Protein AF-A0A7C4WCA8-F1 (afdb_monomer_lite)

Secondary structure (DSSP, 8-state):
-EEEEEEEEE--S-TT-GGGSEEEEEEEETTEEEEEEEEE--S----SS--HHHHHHHHHHHHHHHHHHHTT--S-SEEEEEEE--S-S-HHHHHHHHHHHHHHHHT--GGGEEEEEE-TTGGGGSHHHHHHHHHHHHHTTS---EEE-HHHHHHHHHHHHHHHHHHHHHTTTT-

pLDDT: mean 85.65, std 12.07, range [41.0, 96.75]

Foldseek 3Di:
DEKEKEKEWDDDDDPQALLQIKIWIWIDDPPDTDIAIEHADDDDPVDDPDHNLLRNLLSLLLVVLCVCVVVPVDPHQAYEYEYAQSDDDDPVLSQLLSLQLNCVSNVHDSVRYGYDHDHLVRLVVDPVSNVSNVRRVVSSVDDHRDHDYSVSSSVSSVSSVVSSVVVVVVVVVVD

Structure (mmCIF, N/CA/C/O backbone):
data_AF-A0A7C4WCA8-F1
#
_entry.id   AF-A0A7C4WCA8-F1
#
loop_
_atom_site.group_PDB
_atom_site.id
_atom_site.type_symbol
_atom_site.label_atom_id
_atom_site.label_alt_id
_atom_site.label_comp_id
_atom_site.label_asym_id
_atom_site.label_entity_id
_atom_site.label_seq_id
_atom_site.pdbx_PDB_ins_code
_atom_site.Cartn_x
_atom_site.Cartn_y
_atom_site.Cartn_z
_atom_site.occupancy
_atom_site.B_iso_or_equiv
_atom_site.auth_seq_id
_atom_site.auth_comp_id
_atom_site.auth_asym_id
_atom_site.auth_atom_id
_atom_site.pdbx_PDB_model_num
ATOM 1 N N . MET A 1 1 ? -13.167 10.350 8.526 1.00 91.00 1 MET A N 1
ATOM 2 C CA . MET A 1 1 ? -12.690 9.126 9.204 1.00 91.00 1 MET A CA 1
ATOM 3 C C . MET A 1 1 ? -11.193 8.949 8.988 1.00 91.00 1 MET A C 1
ATOM 5 O O . MET A 1 1 ? -10.740 9.107 7.854 1.00 91.00 1 MET A O 1
ATOM 9 N N . GLU A 1 2 ? -10.441 8.639 10.048 1.00 93.88 2 GLU A N 1
ATOM 10 C CA . GLU A 1 2 ? -9.042 8.205 9.928 1.00 93.88 2 GLU A CA 1
ATOM 11 C C . GLU A 1 2 ? -8.992 6.692 9.678 1.00 93.88 2 GLU A C 1
ATOM 13 O O . GLU A 1 2 ? -9.696 5.928 10.334 1.00 93.88 2 GLU A O 1
ATOM 18 N N . VAL A 1 3 ? -8.180 6.274 8.708 1.00 95.50 3 VAL A N 1
ATOM 19 C CA . VAL A 1 3 ? -7.934 4.868 8.380 1.00 95.50 3 VAL A CA 1
ATOM 20 C C . VAL A 1 3 ? -6.441 4.603 8.480 1.00 95.50 3 VAL A C 1
ATOM 22 O O . VAL A 1 3 ? -5.635 5.341 7.910 1.00 95.50 3 VAL A O 1
ATOM 25 N N . ILE A 1 4 ? -6.079 3.528 9.169 1.00 95.62 4 ILE A N 1
ATOM 26 C CA . ILE A 1 4 ? -4.713 3.023 9.246 1.00 9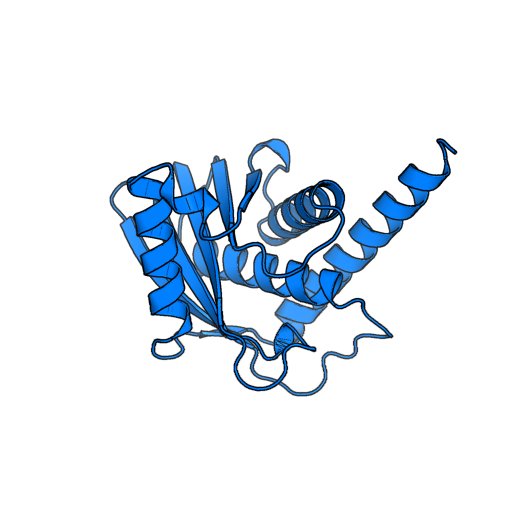5.62 4 ILE A CA 1
ATOM 27 C C . ILE A 1 4 ? -4.632 1.765 8.387 1.00 95.62 4 ILE A C 1
ATOM 29 O O . ILE A 1 4 ? -5.404 0.826 8.573 1.00 95.62 4 ILE A O 1
ATOM 33 N N . VAL A 1 5 ? -3.688 1.743 7.449 1.00 96.31 5 VAL A N 1
ATOM 34 C CA . VAL A 1 5 ? -3.392 0.575 6.619 1.00 96.31 5 VAL A CA 1
ATOM 35 C C . VAL A 1 5 ? -1.934 0.193 6.822 1.00 96.31 5 VAL A C 1
ATOM 37 O O . VAL A 1 5 ? -1.027 0.970 6.520 1.00 96.31 5 VAL A O 1
ATOM 40 N N . THR A 1 6 ? -1.711 -1.025 7.297 1.00 95.75 6 THR A N 1
ATOM 41 C CA . THR A 1 6 ? -0.380 -1.606 7.466 1.00 95.75 6 THR A CA 1
ATOM 42 C C . THR A 1 6 ? -0.157 -2.672 6.406 1.00 95.75 6 THR A C 1
ATOM 44 O O . THR A 1 6 ? -0.968 -3.583 6.266 1.00 95.75 6 THR A O 1
ATOM 47 N N . ILE A 1 7 ? 0.938 -2.576 5.653 1.00 95.25 7 ILE A N 1
ATOM 48 C CA . ILE A 1 7 ? 1.260 -3.491 4.555 1.00 95.25 7 ILE A CA 1
ATOM 49 C C . ILE A 1 7 ? 2.597 -4.178 4.821 1.00 95.25 7 ILE A C 1
ATOM 51 O O . ILE A 1 7 ? 3.620 -3.535 5.079 1.00 95.25 7 ILE A O 1
ATOM 55 N N . ASP A 1 8 ? 2.592 -5.499 4.689 1.00 93.31 8 ASP A N 1
ATOM 56 C CA . ASP A 1 8 ? 3.776 -6.348 4.712 1.00 93.31 8 ASP A CA 1
ATOM 57 C C . ASP A 1 8 ? 3.773 -7.272 3.492 1.00 93.31 8 ASP A C 1
ATOM 59 O O . ASP A 1 8 ? 2.714 -7.635 2.976 1.00 93.31 8 ASP A O 1
ATOM 63 N N . SER A 1 9 ? 4.952 -7.656 3.007 1.00 91.19 9 SER A N 1
ATOM 64 C CA . SER A 1 9 ? 5.054 -8.522 1.834 1.00 91.19 9 SER A CA 1
ATOM 65 C C . SER A 1 9 ? 5.723 -9.858 2.148 1.00 91.19 9 SER A C 1
ATOM 67 O O . SER A 1 9 ? 6.680 -9.969 2.920 1.00 91.19 9 SER A O 1
ATOM 69 N N . ARG A 1 10 ? 5.209 -10.916 1.519 1.00 89.06 10 ARG A N 1
ATOM 70 C CA . ARG A 1 10 ? 5.821 -12.240 1.466 1.00 89.06 10 ARG A CA 1
ATOM 71 C C . ARG A 1 10 ? 6.339 -12.491 0.057 1.00 89.06 10 ARG A C 1
ATOM 73 O O . ARG A 1 10 ? 5.585 -12.567 -0.911 1.00 89.06 10 ARG A O 1
ATOM 80 N N . LYS A 1 11 ? 7.647 -12.707 -0.033 1.00 87.31 11 LYS A N 1
ATOM 81 C CA . LYS A 1 11 ? 8.357 -13.053 -1.268 1.00 87.31 11 LYS A CA 1
ATOM 82 C C . LYS A 1 11 ? 8.218 -14.567 -1.473 1.00 87.31 11 LYS A C 1
ATOM 84 O O . LYS A 1 11 ? 8.708 -15.335 -0.650 1.00 87.31 11 LYS A O 1
ATOM 89 N N . THR A 1 12 ? 7.487 -14.999 -2.500 1.00 68.88 12 THR A N 1
ATOM 90 C CA . THR A 1 12 ? 7.085 -16.410 -2.678 1.00 68.88 12 THR A CA 1
ATOM 91 C C . THR A 1 12 ? 8.144 -17.255 -3.395 1.00 68.88 12 THR A C 1
ATOM 93 O O . THR A 1 12 ? 8.451 -18.345 -2.921 1.00 68.88 12 THR A O 1
ATOM 96 N N . LYS A 1 13 ? 8.709 -16.774 -4.517 1.00 59.50 13 LYS A N 1
ATOM 97 C CA . LYS A 1 13 ? 9.676 -17.535 -5.347 1.00 59.50 13 LYS A CA 1
ATOM 98 C C . LYS A 1 13 ? 10.806 -16.704 -5.975 1.00 59.50 13 LYS A C 1
ATOM 100 O O . LYS A 1 13 ? 11.917 -17.203 -6.108 1.00 59.50 13 LYS A O 1
ATOM 105 N N . SER A 1 14 ? 10.567 -15.435 -6.315 1.00 58.81 14 SER A N 1
ATOM 106 C CA . SER A 1 14 ? 11.582 -14.518 -6.852 1.00 58.81 14 SER A CA 1
ATOM 107 C C . SER A 1 14 ? 11.607 -13.229 -6.038 1.00 58.81 14 SER A C 1
ATOM 109 O O . SER A 1 14 ? 10.635 -12.475 -6.002 1.00 58.81 14 SER A O 1
ATOM 111 N N . GLN A 1 15 ? 12.742 -12.922 -5.407 1.00 66.00 15 GLN A N 1
ATOM 112 C CA . GLN A 1 15 ? 12.934 -11.610 -4.776 1.00 66.00 15 GLN A CA 1
ATOM 113 C C . GLN A 1 15 ? 12.991 -10.468 -5.807 1.00 66.00 15 GLN A C 1
ATOM 115 O O . GLN A 1 15 ? 13.003 -9.304 -5.423 1.00 66.00 15 GLN A O 1
ATOM 120 N N . ARG A 1 16 ? 13.061 -10.774 -7.110 1.00 75.31 16 ARG A N 1
ATOM 121 C CA . ARG A 1 16 ? 13.389 -9.792 -8.151 1.00 75.31 16 ARG A CA 1
ATOM 122 C C . ARG A 1 16 ? 12.174 -9.070 -8.731 1.00 75.31 16 ARG A C 1
ATOM 124 O O . ARG A 1 16 ? 12.354 -8.035 -9.367 1.00 75.31 16 ARG A O 1
ATOM 131 N N . ASN A 1 17 ? 10.962 -9.586 -8.533 1.00 87.19 17 ASN A N 1
ATOM 132 C CA . ASN A 1 17 ? 9.760 -9.021 -9.140 1.00 87.19 17 ASN A CA 1
ATOM 133 C C . ASN A 1 17 ? 8.630 -8.849 -8.107 1.00 87.19 17 ASN A C 1
ATOM 135 O O . ASN A 1 17 ? 7.971 -9.826 -7.763 1.00 87.19 17 ASN A O 1
ATOM 139 N N . PRO A 1 18 ? 8.388 -7.617 -7.623 1.00 89.81 18 PRO A N 1
ATOM 140 C CA . PRO A 1 18 ? 7.334 -7.318 -6.654 1.00 89.81 18 PRO A CA 1
ATOM 141 C C . PRO A 1 18 ? 5.921 -7.718 -7.098 1.00 89.81 18 PRO A C 1
ATOM 143 O O . PRO A 1 18 ? 5.077 -7.987 -6.257 1.00 89.81 18 PRO A O 1
ATOM 146 N N . PHE A 1 19 ? 5.666 -7.838 -8.404 1.00 89.31 19 PHE A N 1
ATOM 147 C CA . PHE A 1 19 ? 4.392 -8.355 -8.913 1.00 89.31 19 PHE A CA 1
ATOM 148 C C . PHE A 1 19 ? 4.135 -9.827 -8.550 1.00 89.31 19 PHE A C 1
ATOM 150 O O . PHE A 1 19 ? 2.984 -10.240 -8.498 1.00 89.31 19 PHE A O 1
ATOM 157 N N . ASP A 1 20 ? 5.177 -10.602 -8.236 1.00 86.69 20 ASP A N 1
ATOM 158 C CA . ASP A 1 20 ? 5.049 -12.013 -7.841 1.00 86.69 20 ASP A CA 1
ATOM 159 C C . ASP A 1 20 ? 4.923 -12.186 -6.314 1.00 86.69 20 ASP A C 1
ATOM 161 O O . ASP A 1 20 ? 4.894 -13.309 -5.795 1.00 86.69 20 ASP A O 1
ATOM 165 N N . TRP A 1 21 ? 4.927 -11.083 -5.559 1.00 90.31 21 TRP A N 1
ATOM 166 C CA . TRP A 1 21 ? 4.841 -11.114 -4.103 1.00 90.31 21 TRP A CA 1
ATOM 167 C C . TRP A 1 21 ? 3.388 -11.181 -3.641 1.00 90.31 21 TRP A C 1
ATOM 169 O O . TRP A 1 21 ? 2.459 -10.745 -4.319 1.00 90.31 21 TRP A O 1
ATOM 179 N N . THR A 1 22 ? 3.204 -11.713 -2.440 1.00 91.94 22 THR A N 1
ATOM 180 C CA . THR A 1 22 ? 1.929 -11.662 -1.729 1.00 91.94 22 THR A CA 1
ATOM 181 C C . THR A 1 22 ? 1.975 -10.508 -0.740 1.00 91.94 22 THR A C 1
ATOM 183 O O . THR A 1 22 ? 2.913 -10.420 0.051 1.00 91.94 22 THR A O 1
ATOM 186 N N . TYR A 1 23 ? 0.972 -9.639 -0.763 1.00 94.00 23 TYR A N 1
ATOM 187 C CA . TYR A 1 23 ? 0.880 -8.481 0.119 1.00 94.00 23 TYR A CA 1
ATOM 188 C C . TYR A 1 23 ? -0.191 -8.735 1.170 1.00 94.00 23 TYR A C 1
ATOM 190 O O . TYR A 1 23 ? -1.369 -8.869 0.851 1.00 94.00 23 TYR A O 1
ATOM 198 N N . GLY A 1 24 ? 0.224 -8.833 2.426 1.00 95.81 24 GLY A N 1
ATOM 199 C CA . GLY A 1 24 ? -0.689 -8.845 3.555 1.00 95.81 24 GLY A CA 1
ATOM 200 C C . GLY A 1 24 ? -0.984 -7.420 3.986 1.00 95.81 24 GLY A C 1
ATOM 201 O O . GLY A 1 24 ? -0.073 -6.600 4.108 1.00 95.81 24 GLY A O 1
ATOM 202 N N . VAL A 1 25 ? -2.258 -7.130 4.198 1.00 96.56 25 VAL A N 1
ATOM 203 C CA . VAL A 1 25 ? -2.760 -5.813 4.560 1.00 96.56 25 VAL A CA 1
ATOM 204 C C . VAL A 1 25 ? -3.57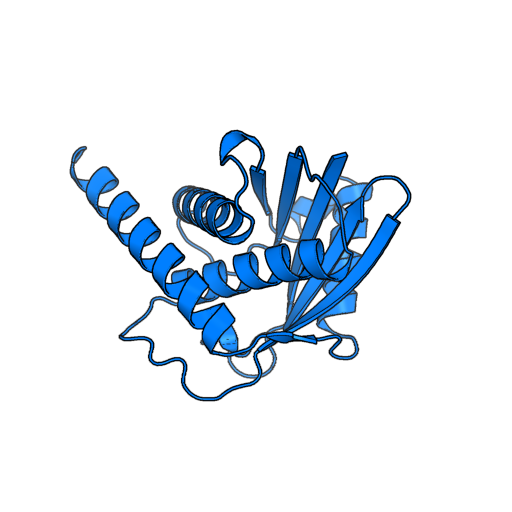6 -5.952 5.835 1.00 96.56 25 VAL A C 1
ATOM 206 O O . VAL A 1 25 ? -4.530 -6.720 5.868 1.00 96.56 25 VAL A O 1
ATOM 209 N N . ALA A 1 26 ? -3.208 -5.218 6.876 1.00 96.31 26 ALA A N 1
ATOM 210 C CA . ALA A 1 26 ? -4.040 -5.026 8.054 1.00 96.31 26 ALA A CA 1
ATOM 211 C C . ALA A 1 26 ? -4.660 -3.630 7.993 1.00 96.31 26 ALA A C 1
ATOM 213 O O . ALA A 1 26 ? -3.981 -2.661 7.642 1.00 96.31 26 ALA A O 1
ATOM 214 N N . VAL A 1 27 ? -5.947 -3.535 8.301 1.00 96.19 27 VAL A N 1
ATOM 215 C CA . VAL A 1 27 ? -6.699 -2.283 8.286 1.00 96.19 27 VAL A CA 1
ATOM 216 C C . VAL A 1 27 ? -7.319 -2.060 9.652 1.00 96.19 27 VAL A C 1
ATOM 218 O O . VAL A 1 27 ? -7.970 -2.952 10.190 1.00 96.19 27 VAL A O 1
ATOM 221 N N . LYS A 1 28 ? -7.157 -0.847 10.176 1.00 95.44 28 LYS A N 1
ATOM 222 C CA . LYS A 1 28 ? -7.848 -0.362 11.369 1.00 95.44 28 LYS A CA 1
ATOM 223 C C . LYS A 1 28 ? -8.572 0.940 11.040 1.00 95.44 28 LYS A C 1
ATOM 225 O O . LYS A 1 28 ? -7.952 1.886 10.549 1.00 95.44 28 LYS A O 1
ATOM 230 N N . ALA A 1 29 ? -9.880 0.985 11.272 1.00 93.69 29 ALA A N 1
ATOM 231 C CA . ALA A 1 29 ? -10.713 2.160 11.026 1.00 93.69 29 ALA A CA 1
ATOM 232 C C . ALA A 1 29 ? -11.887 2.194 12.015 1.00 93.69 29 ALA A C 1
ATOM 234 O O . ALA A 1 29 ? -12.802 1.383 11.901 1.00 93.69 29 ALA A O 1
ATOM 235 N N . ASN A 1 30 ? -11.892 3.147 12.953 1.00 87.25 30 ASN A N 1
ATOM 236 C CA . ASN A 1 30 ? -12.845 3.169 14.074 1.00 87.25 30 ASN A CA 1
ATOM 237 C C . ASN A 1 30 ? -12.885 1.791 14.781 1.00 87.25 30 ASN A C 1
ATOM 239 O O . ASN A 1 30 ? -11.835 1.308 15.196 1.00 87.25 30 ASN A O 1
ATOM 243 N N . ASP A 1 31 ? -14.057 1.152 14.848 1.00 86.44 31 ASP A N 1
ATOM 244 C CA . ASP A 1 31 ? -14.271 -0.176 15.446 1.00 86.44 31 ASP A CA 1
ATOM 245 C C . ASP A 1 31 ? -13.993 -1.345 14.478 1.00 86.44 31 ASP A C 1
ATOM 247 O O . ASP A 1 31 ? -14.182 -2.509 14.829 1.00 86.44 31 ASP A O 1
ATOM 251 N N . LEU A 1 32 ? -13.567 -1.060 13.241 1.00 91.50 32 LEU A N 1
ATOM 252 C CA . LEU A 1 32 ? -13.235 -2.074 12.244 1.00 91.50 32 LEU A CA 1
ATOM 253 C C . LEU A 1 32 ? -11.755 -2.444 12.307 1.00 91.50 32 LEU A C 1
ATOM 255 O O . LEU A 1 32 ? -10.875 -1.586 12.194 1.00 91.50 32 LEU A O 1
ATOM 259 N N . GLU A 1 33 ? -11.495 -3.747 12.358 1.00 94.25 33 GLU A N 1
ATOM 260 C CA . GLU A 1 33 ? -10.157 -4.317 12.356 1.00 94.25 33 GLU A CA 1
ATOM 261 C C . GLU A 1 33 ? -10.082 -5.545 11.438 1.00 94.25 33 GLU A C 1
ATOM 263 O O . GLU A 1 33 ? -10.396 -6.655 11.851 1.00 94.25 33 GLU A O 1
ATOM 268 N N . GLU A 1 34 ? -9.560 -5.385 10.221 1.00 94.88 34 GLU A N 1
ATOM 269 C CA . GLU A 1 34 ? -9.611 -6.415 9.168 1.00 94.88 34 GLU A CA 1
ATOM 270 C C . GLU A 1 34 ? -8.237 -6.797 8.603 1.00 94.88 34 GLU A C 1
ATOM 272 O O . GLU A 1 34 ? -7.292 -6.006 8.610 1.00 94.88 34 GLU A O 1
ATOM 277 N N . GLU A 1 35 ? -8.134 -8.024 8.086 1.00 95.12 35 GLU A N 1
ATOM 278 C CA . GLU A 1 35 ? -6.936 -8.565 7.434 1.00 95.12 35 GLU A CA 1
ATOM 279 C C . GLU A 1 35 ? -7.262 -9.003 5.999 1.00 95.12 35 GLU A C 1
ATOM 281 O O . GLU A 1 35 ? -8.194 -9.766 5.757 1.00 95.12 35 GLU A O 1
ATOM 286 N N . LEU A 1 36 ? -6.467 -8.551 5.030 1.00 94.44 36 LEU A N 1
ATOM 287 C CA . LEU A 1 36 ? -6.635 -8.863 3.614 1.00 94.44 36 LEU A CA 1
ATOM 288 C C . LEU A 1 36 ? -5.325 -9.375 3.020 1.00 94.44 36 LEU A C 1
ATOM 290 O O . LEU A 1 36 ? -4.238 -8.892 3.335 1.00 94.44 36 LEU A O 1
ATOM 294 N N . THR A 1 37 ? -5.437 -10.310 2.084 1.00 94.12 37 THR A N 1
ATOM 295 C CA . THR A 1 37 ? -4.300 -10.811 1.306 1.00 94.12 37 THR A CA 1
ATOM 296 C C . THR A 1 37 ? -4.486 -10.435 -0.156 1.00 94.12 37 THR A C 1
ATOM 298 O O . THR A 1 37 ? -5.392 -10.933 -0.827 1.00 94.12 37 THR A O 1
ATOM 301 N N . VAL A 1 38 ? -3.614 -9.561 -0.649 1.00 91.81 38 VAL A N 1
ATOM 302 C CA . VAL A 1 38 ? -3.619 -9.042 -2.015 1.00 91.81 38 VAL A CA 1
ATOM 303 C C . VAL A 1 38 ? -2.504 -9.706 -2.819 1.00 91.81 38 VAL A C 1
ATOM 305 O O . VAL A 1 38 ? -1.321 -9.616 -2.484 1.00 91.81 38 VAL A O 1
ATOM 308 N N . CYS A 1 39 ? -2.892 -10.364 -3.904 1.00 89.75 39 CYS A N 1
ATOM 309 C CA . CYS A 1 39 ? -1.990 -10.943 -4.891 1.00 89.75 39 CYS A CA 1
ATOM 310 C C . CYS A 1 39 ? -2.233 -10.314 -6.262 1.00 89.75 39 CYS A C 1
ATOM 312 O O . CYS A 1 39 ? -3.258 -9.683 -6.509 1.00 89.75 39 CYS A O 1
ATOM 314 N N . PHE A 1 40 ? -1.312 -10.542 -7.188 1.00 86.88 40 PHE A N 1
ATOM 315 C CA . PHE A 1 40 ? -1.506 -10.222 -8.593 1.00 86.88 40 PHE A CA 1
ATOM 316 C C . PHE A 1 40 ? -1.653 -11.517 -9.399 1.00 86.88 40 PHE A C 1
ATOM 318 O O . PHE A 1 40 ? -0.828 -12.422 -9.279 1.00 86.88 40 PHE A O 1
ATOM 325 N N . SER A 1 41 ? -2.734 -11.638 -10.176 1.00 66.94 41 SER A N 1
ATOM 326 C CA . SER A 1 41 ? -2.942 -12.767 -11.089 1.00 66.94 41 SER A CA 1
ATOM 327 C C . SER A 1 41 ? -2.595 -12.320 -12.501 1.00 66.94 41 SER A C 1
ATOM 329 O O . SER A 1 41 ? -3.427 -11.710 -13.171 1.00 66.94 41 SER A O 1
ATOM 331 N N . GLY A 1 42 ? -1.396 -12.618 -12.991 1.00 62.22 42 GLY A N 1
ATOM 332 C CA . GLY A 1 42 ? -1.178 -12.470 -14.426 1.00 62.22 42 GLY A CA 1
ATOM 333 C C . GLY A 1 42 ? 0.261 -12.357 -14.871 1.00 62.22 42 GLY A C 1
ATOM 334 O O . GLY A 1 42 ? 1.087 -11.681 -14.268 1.00 62.22 42 GLY A O 1
ATOM 335 N N . HIS A 1 43 ? 0.527 -13.039 -15.977 1.00 59.84 43 HIS A N 1
ATOM 336 C CA . HIS A 1 43 ? 1.745 -12.916 -16.754 1.00 59.84 43 HIS A CA 1
ATOM 337 C C . HIS A 1 43 ? 1.622 -11.686 -17.660 1.00 59.84 43 HIS A C 1
ATOM 339 O O . HIS A 1 43 ? 0.587 -11.477 -18.281 1.00 59.84 43 HIS A O 1
ATOM 345 N N . GLN A 1 44 ? 2.704 -10.908 -17.723 1.00 62.00 44 GLN A N 1
ATOM 346 C CA . GLN A 1 44 ? 2.913 -9.771 -18.625 1.00 62.00 44 GLN A CA 1
ATOM 347 C C . GLN A 1 44 ? 2.000 -8.557 -18.404 1.00 62.00 44 GLN A C 1
ATOM 349 O O . GLN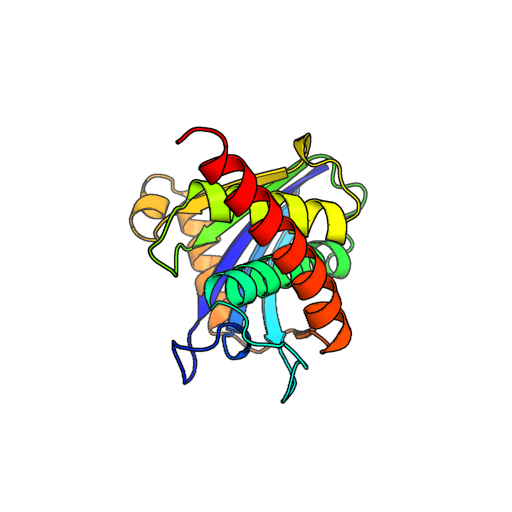 A 1 44 ? 1.142 -8.233 -19.213 1.00 62.00 44 GLN A O 1
ATOM 354 N N . ILE A 1 45 ? 2.314 -7.788 -17.360 1.00 66.94 45 ILE A N 1
ATOM 355 C CA . ILE A 1 45 ? 2.181 -6.327 -17.451 1.00 66.94 45 ILE A CA 1
ATOM 356 C C . ILE A 1 45 ? 3.081 -5.894 -18.614 1.00 66.94 45 ILE A C 1
ATOM 358 O O . ILE A 1 45 ? 4.266 -6.258 -18.611 1.00 66.94 45 ILE A O 1
ATOM 362 N N . GLN A 1 46 ? 2.570 -5.134 -19.589 1.00 58.84 46 GLN A N 1
ATOM 363 C CA . GLN A 1 46 ? 3.361 -4.611 -20.721 1.00 58.84 46 GLN A CA 1
ATOM 364 C C . GLN A 1 46 ? 4.321 -3.491 -20.287 1.00 58.84 46 GLN A C 1
ATOM 366 O O . GLN A 1 46 ? 4.499 -2.465 -20.944 1.00 58.84 46 GLN A O 1
ATOM 371 N N . ALA A 1 47 ? 4.964 -3.656 -19.138 1.00 54.53 47 ALA A N 1
ATOM 372 C CA . ALA A 1 47 ? 5.841 -2.652 -18.605 1.00 54.53 47 ALA A CA 1
ATOM 373 C C . ALA A 1 47 ? 7.187 -2.726 -19.331 1.00 54.53 47 ALA A C 1
ATOM 375 O O . ALA A 1 47 ? 8.015 -3.609 -19.084 1.00 54.53 47 ALA A O 1
ATOM 376 N N . LYS A 1 48 ? 7.430 -1.737 -20.202 1.00 59.38 48 LYS A N 1
ATOM 377 C CA . LYS A 1 48 ? 8.783 -1.305 -20.591 1.00 59.38 48 LYS A CA 1
ATOM 378 C C . LYS A 1 48 ? 9.690 -1.299 -19.351 1.00 59.38 48 LYS A C 1
ATOM 380 O O . LYS A 1 48 ? 9.198 -1.029 -18.257 1.00 59.38 48 LYS A O 1
ATOM 385 N N . LYS A 1 49 ? 10.993 -1.589 -19.525 1.00 69.94 49 LYS A N 1
ATOM 386 C CA . LYS A 1 49 ? 12.046 -1.661 -18.478 1.00 69.94 49 LYS A CA 1
ATOM 387 C C . LYS A 1 49 ? 11.720 -0.823 -17.222 1.00 69.94 49 LYS A C 1
ATOM 389 O O . LYS A 1 49 ? 12.110 0.336 -17.129 1.00 69.94 49 LYS A O 1
ATOM 394 N N . THR A 1 50 ? 11.019 -1.425 -16.262 1.00 80.94 50 THR A N 1
ATOM 395 C CA . THR A 1 50 ? 10.523 -0.762 -15.044 1.00 80.94 50 THR A CA 1
ATOM 396 C C . THR A 1 50 ? 11.384 -1.163 -13.872 1.00 80.94 50 THR A C 1
ATOM 398 O O . THR A 1 50 ? 11.760 -2.334 -13.728 1.00 80.94 50 THR A O 1
ATOM 401 N N . ARG A 1 51 ? 11.700 -0.191 -13.022 1.00 87.25 51 ARG A N 1
ATOM 402 C CA . ARG A 1 51 ? 12.580 -0.412 -11.876 1.00 87.25 51 ARG A CA 1
ATOM 403 C C . ARG A 1 51 ? 11.861 -1.234 -10.816 1.00 87.25 51 ARG A C 1
ATOM 405 O O . ARG A 1 51 ? 10.644 -1.141 -10.665 1.00 87.25 51 ARG A O 1
ATOM 412 N N . ILE A 1 52 ? 12.613 -2.023 -10.052 1.00 88.56 52 ILE A N 1
ATOM 413 C CA . ILE A 1 52 ? 12.042 -2.837 -8.972 1.00 88.56 52 ILE A CA 1
ATOM 414 C C . ILE A 1 52 ? 11.294 -1.968 -7.949 1.00 88.56 52 ILE A C 1
ATOM 416 O O . ILE A 1 52 ? 10.242 -2.363 -7.456 1.00 88.56 52 ILE A O 1
ATOM 420 N N . GLU A 1 53 ? 11.776 -0.752 -7.687 1.00 89.62 53 GLU A N 1
ATOM 421 C CA . GLU A 1 53 ? 11.125 0.208 -6.800 1.00 89.62 53 GLU A CA 1
ATOM 422 C C . GLU A 1 53 ? 9.770 0.671 -7.332 1.00 89.62 53 GLU A C 1
ATOM 424 O O . GLU A 1 53 ? 8.826 0.758 -6.555 1.00 89.62 53 GLU A O 1
ATOM 429 N N . GLU A 1 54 ? 9.656 0.937 -8.636 1.00 91.50 54 GLU A N 1
ATOM 430 C CA . GLU A 1 54 ? 8.392 1.353 -9.255 1.00 91.50 54 GLU A CA 1
ATOM 431 C C . GLU A 1 54 ? 7.361 0.228 -9.150 1.00 91.50 54 GLU A C 1
ATOM 433 O O . GLU A 1 54 ? 6.231 0.460 -8.724 1.00 91.50 54 GLU A O 1
ATOM 438 N N . LYS A 1 55 ? 7.769 -1.013 -9.438 1.00 91.19 55 LYS A N 1
ATOM 439 C CA . LYS A 1 55 ? 6.909 -2.196 -9.288 1.00 91.19 55 LYS A CA 1
ATOM 440 C C . LYS A 1 55 ? 6.441 -2.378 -7.845 1.00 91.19 55 LYS A C 1
ATOM 442 O O . LYS A 1 55 ? 5.266 -2.632 -7.598 1.00 91.19 55 LYS A O 1
ATOM 447 N N . TRP A 1 56 ? 7.354 -2.215 -6.889 1.00 92.06 56 TRP A N 1
ATOM 448 C CA . TRP A 1 56 ? 7.046 -2.334 -5.466 1.00 92.06 56 TRP A CA 1
ATOM 449 C C . TRP A 1 56 ? 6.060 -1.258 -5.005 1.00 92.06 56 TRP A C 1
ATOM 451 O O . TRP A 1 56 ? 5.038 -1.596 -4.419 1.00 92.06 56 TRP A O 1
ATOM 461 N N . ILE A 1 57 ? 6.309 0.016 -5.328 1.00 94.44 57 ILE A N 1
ATOM 462 C CA . ILE A 1 57 ? 5.406 1.127 -4.984 1.00 94.44 57 ILE A CA 1
ATOM 463 C C . ILE A 1 57 ? 4.036 0.943 -5.638 1.00 94.44 57 ILE A C 1
ATOM 465 O O . ILE A 1 57 ? 3.020 1.186 -4.994 1.00 94.44 57 ILE A O 1
ATOM 469 N N . THR A 1 58 ? 4.004 0.471 -6.884 1.00 94.75 58 THR A N 1
ATOM 470 C CA . THR A 1 58 ? 2.756 0.184 -7.601 1.00 94.75 58 THR A CA 1
ATOM 471 C C . THR A 1 58 ? 1.909 -0.816 -6.832 1.00 94.75 58 THR A C 1
ATOM 473 O O . THR A 1 58 ? 0.751 -0.538 -6.534 1.00 94.75 58 THR A O 1
ATOM 476 N N . MET A 1 59 ? 2.490 -1.950 -6.439 1.00 94.38 59 MET A N 1
ATOM 477 C CA . MET A 1 59 ? 1.756 -2.966 -5.687 1.00 94.38 59 MET A CA 1
ATOM 478 C C . MET A 1 59 ? 1.311 -2.484 -4.307 1.00 94.38 59 MET A C 1
ATOM 480 O O . MET A 1 59 ? 0.209 -2.816 -3.884 1.00 94.38 59 MET A O 1
ATOM 484 N N . LEU A 1 60 ? 2.115 -1.667 -3.620 1.00 95.62 60 LEU A N 1
ATOM 485 C CA . LEU A 1 60 ? 1.712 -1.053 -2.352 1.00 95.62 60 LEU A CA 1
ATOM 486 C C . LEU A 1 60 ? 0.509 -0.121 -2.527 1.00 95.62 60 LEU A C 1
ATOM 488 O O . LEU A 1 60 ? -0.436 -0.183 -1.741 1.00 95.62 60 LEU A O 1
ATOM 492 N N . ALA A 1 61 ? 0.527 0.720 -3.563 1.00 96.69 61 ALA A N 1
ATOM 493 C CA . ALA A 1 61 ? -0.565 1.640 -3.845 1.00 96.69 61 ALA A CA 1
ATOM 494 C C . ALA A 1 61 ? -1.849 0.900 -4.245 1.00 96.69 61 ALA A C 1
ATOM 496 O O . ALA A 1 61 ? -2.927 1.235 -3.754 1.00 96.69 61 ALA A O 1
ATOM 497 N N . VAL A 1 62 ? -1.728 -0.149 -5.065 1.00 95.75 62 VAL A N 1
ATOM 498 C CA . VAL A 1 62 ? -2.841 -1.041 -5.414 1.00 95.75 62 VAL A CA 1
ATOM 499 C C . VAL A 1 62 ? -3.397 -1.724 -4.164 1.00 95.75 62 VAL A C 1
ATOM 501 O O . VAL A 1 62 ? -4.604 -1.678 -3.948 1.00 95.75 62 VAL A O 1
ATOM 504 N N . ALA A 1 63 ? -2.545 -2.306 -3.314 1.00 95.38 63 ALA A N 1
ATOM 505 C CA . ALA A 1 63 ? -2.969 -2.997 -2.097 1.00 95.38 63 ALA A CA 1
ATOM 506 C C . ALA A 1 63 ? -3.704 -2.060 -1.125 1.00 95.38 63 ALA A C 1
ATOM 508 O O . ALA A 1 63 ? -4.787 -2.404 -0.649 1.00 95.38 63 ALA A O 1
ATOM 509 N N . ALA A 1 64 ? -3.175 -0.853 -0.895 1.00 95.38 64 ALA A N 1
ATOM 510 C CA . ALA A 1 64 ? -3.837 0.164 -0.080 1.00 95.38 64 ALA A CA 1
ATOM 511 C C . ALA A 1 64 ? -5.198 0.567 -0.667 1.00 95.38 64 ALA A C 1
ATOM 513 O O . ALA A 1 64 ? -6.207 0.587 0.040 1.00 95.38 64 ALA A O 1
ATOM 514 N N . ALA A 1 65 ? -5.249 0.850 -1.972 1.00 94.06 65 ALA A N 1
ATOM 515 C CA . ALA A 1 65 ? -6.480 1.278 -2.622 1.00 94.06 65 ALA A CA 1
ATOM 516 C C . ALA A 1 65 ? -7.553 0.181 -2.633 1.00 94.06 65 ALA A C 1
ATOM 518 O O . ALA A 1 65 ? -8.731 0.459 -2.401 1.00 94.06 65 ALA A O 1
ATOM 519 N N . ARG A 1 66 ? -7.149 -1.072 -2.866 1.00 92.94 66 ARG A N 1
ATOM 520 C CA . ARG A 1 66 ? -8.018 -2.250 -2.769 1.00 92.94 66 ARG A CA 1
ATOM 521 C C . ARG A 1 66 ? -8.604 -2.387 -1.378 1.00 92.94 66 ARG A C 1
ATOM 523 O O . ARG A 1 66 ? -9.816 -2.536 -1.276 1.00 92.94 66 ARG A O 1
ATOM 530 N N . ALA A 1 67 ? -7.775 -2.296 -0.341 1.00 93.06 67 ALA A N 1
ATOM 531 C CA . ALA A 1 67 ? -8.220 -2.427 1.039 1.00 93.06 67 ALA A CA 1
ATOM 532 C C . ALA A 1 67 ? -9.302 -1.395 1.388 1.00 93.06 67 ALA A C 1
ATOM 534 O O . ALA A 1 67 ? -10.373 -1.761 1.866 1.00 93.06 67 ALA A O 1
ATOM 535 N N . VAL A 1 68 ? -9.071 -0.125 1.041 1.00 92.56 68 VAL A N 1
ATOM 536 C CA . VAL A 1 68 ? -10.042 0.957 1.265 1.00 92.56 68 VAL A CA 1
ATOM 537 C C . VAL A 1 68 ? -11.361 0.702 0.526 1.00 92.56 68 VAL A C 1
ATOM 539 O O . VAL A 1 68 ? -12.433 0.811 1.119 1.00 92.56 68 VAL A O 1
ATOM 542 N N . ARG A 1 69 ? -11.302 0.325 -0.759 1.00 91.25 69 ARG A N 1
ATOM 543 C CA . ARG A 1 69 ? -12.504 0.099 -1.581 1.00 91.25 69 ARG A CA 1
ATOM 544 C C . ARG A 1 69 ? -13.285 -1.148 -1.168 1.00 91.25 69 ARG A C 1
ATOM 546 O O . ARG A 1 69 ? -14.510 -1.103 -1.123 1.00 91.25 69 ARG A O 1
ATOM 553 N N . GLN A 1 70 ? -12.603 -2.261 -0.895 1.00 89.50 70 GLN A N 1
ATOM 554 C CA . GLN A 1 70 ? -13.247 -3.539 -0.573 1.00 89.50 70 GLN A CA 1
ATOM 555 C C . GLN A 1 70 ? -13.963 -3.501 0.768 1.00 89.50 70 GLN A C 1
ATOM 557 O O . GLN A 1 70 ? -15.088 -3.981 0.869 1.00 89.50 70 GLN A O 1
ATOM 562 N N . LEU A 1 71 ? -13.343 -2.874 1.765 1.00 90.94 71 LEU A N 1
ATOM 563 C CA . LEU A 1 71 ? -13.948 -2.696 3.080 1.00 90.94 71 LEU A CA 1
ATOM 564 C C . LEU A 1 71 ? -15.013 -1.591 3.092 1.00 90.94 71 LEU A C 1
ATOM 566 O O . LEU A 1 71 ? -15.562 -1.289 4.146 1.00 90.94 71 LEU A O 1
ATOM 570 N N . LYS A 1 72 ? -15.311 -0.982 1.930 1.00 89.69 72 LYS A N 1
ATOM 571 C CA . LYS A 1 72 ? -16.279 0.113 1.766 1.00 89.69 72 LYS A CA 1
ATOM 572 C C . LYS A 1 72 ? -16.077 1.213 2.812 1.00 89.69 72 LYS A C 1
ATOM 574 O O . LYS A 1 72 ? -17.041 1.803 3.299 1.00 89.69 72 LYS A O 1
ATOM 579 N N . LEU A 1 73 ? -14.816 1.486 3.156 1.00 85.06 73 LEU A N 1
ATOM 580 C CA . LEU A 1 73 ? -14.461 2.561 4.073 1.00 85.06 73 LEU A CA 1
ATOM 581 C C . LEU A 1 73 ? -14.883 3.851 3.376 1.00 85.06 73 LEU A C 1
ATOM 583 O O . LEU A 1 73 ? -14.322 4.149 2.328 1.00 85.06 73 LEU A O 1
ATOM 587 N N . GLY A 1 74 ? -15.914 4.528 3.898 1.00 72.19 74 GLY A N 1
ATOM 588 C CA . GLY A 1 74 ? -16.605 5.652 3.249 1.00 72.19 74 GLY A CA 1
ATOM 589 C C . GLY A 1 74 ? -15.711 6.863 2.937 1.00 72.19 74 GLY A C 1
ATOM 590 O O . GLY A 1 74 ? -14.660 6.755 2.316 1.00 72.19 74 GLY A O 1
ATOM 591 N N . HIS A 1 75 ? -16.101 8.072 3.349 1.00 81.56 75 HIS A N 1
ATOM 592 C CA . HIS A 1 75 ? -15.238 9.248 3.166 1.00 81.56 75 HIS A CA 1
ATOM 593 C C . HIS A 1 75 ? -14.028 9.196 4.121 1.00 81.56 75 HIS A C 1
ATOM 595 O O . HIS A 1 75 ? -14.055 9.709 5.248 1.00 81.56 75 HIS A O 1
ATOM 601 N N . VAL A 1 76 ? -12.950 8.550 3.665 1.00 89.56 76 VAL A N 1
ATOM 602 C CA . VAL A 1 76 ? -11.639 8.569 4.323 1.00 89.56 76 VAL A CA 1
ATOM 603 C C . VAL A 1 76 ? -11.125 10.008 4.299 1.00 89.56 76 VAL A C 1
ATOM 605 O O . VAL A 1 76 ? -10.822 10.554 3.244 1.00 89.56 76 VAL A O 1
ATOM 608 N N . SER A 1 77 ? -11.054 10.642 5.469 1.00 90.69 77 SER A N 1
ATOM 609 C CA . SER A 1 77 ? -10.564 12.020 5.611 1.00 90.69 77 SER A CA 1
ATOM 610 C C . SER A 1 77 ? -9.055 12.060 5.826 1.00 90.69 77 SER A C 1
ATOM 612 O O . SER A 1 77 ? -8.405 13.043 5.473 1.00 90.69 77 SER A O 1
ATOM 614 N N . ARG A 1 78 ? -8.504 10.991 6.413 1.00 95.00 78 ARG A N 1
ATOM 615 C CA . ARG A 1 78 ? -7.074 10.817 6.647 1.00 95.00 78 ARG A CA 1
ATOM 616 C C . ARG A 1 78 ? -6.690 9.351 6.498 1.00 95.00 78 ARG A C 1
ATOM 618 O O . ARG A 1 78 ? -7.373 8.484 7.035 1.00 95.00 78 ARG A O 1
ATOM 625 N N . LEU A 1 79 ? -5.604 9.087 5.782 1.00 96.25 79 LEU A N 1
ATOM 626 C CA . LEU A 1 79 ? -5.052 7.754 5.572 1.00 96.25 79 LEU A CA 1
ATOM 627 C C . LEU A 1 79 ? -3.616 7.716 6.098 1.00 96.25 79 LEU A C 1
ATOM 629 O O . LEU A 1 79 ? -2.767 8.468 5.626 1.00 96.25 79 LEU A O 1
ATOM 633 N N . LYS A 1 80 ? -3.346 6.836 7.058 1.00 95.69 80 LYS A N 1
ATOM 634 C CA . LYS A 1 80 ? -1.993 6.537 7.539 1.00 95.69 80 LYS A CA 1
ATOM 635 C C . LYS A 1 80 ? -1.551 5.197 6.965 1.00 95.69 80 LYS A C 1
ATOM 637 O O . LYS A 1 80 ? -2.225 4.187 7.161 1.00 95.69 80 LYS A O 1
ATOM 642 N N . LEU A 1 81 ? -0.436 5.191 6.246 1.00 94.75 81 LEU A N 1
ATOM 643 C CA . LEU A 1 81 ? 0.142 4.004 5.624 1.00 94.75 81 LEU A CA 1
ATOM 644 C C . LEU A 1 81 ? 1.417 3.596 6.355 1.00 94.75 81 LEU A C 1
ATOM 646 O O . LEU A 1 81 ? 2.412 4.312 6.304 1.00 94.75 81 LEU A O 1
ATOM 650 N N . TYR A 1 82 ? 1.428 2.412 6.950 1.00 92.94 82 TYR A N 1
ATOM 651 C CA . TYR A 1 82 ? 2.640 1.809 7.496 1.00 92.94 82 TYR A CA 1
ATOM 652 C C . TYR A 1 82 ? 3.094 0.688 6.572 1.00 92.94 82 TYR A C 1
ATOM 654 O O . TYR A 1 82 ? 2.377 -0.283 6.352 1.00 92.94 82 TYR A O 1
ATOM 662 N N . VAL A 1 83 ? 4.291 0.792 6.002 1.00 90.88 83 VAL A N 1
ATOM 663 C CA . VAL A 1 83 ? 4.789 -0.195 5.037 1.00 90.88 83 VAL A CA 1
ATOM 664 C C . VAL A 1 83 ? 6.104 -0.783 5.514 1.00 90.88 83 VAL A C 1
ATOM 666 O O . VAL A 1 83 ? 7.051 -0.056 5.823 1.00 90.88 83 VAL A O 1
ATOM 669 N N . CYS A 1 84 ? 6.177 -2.114 5.557 1.00 86.19 84 CYS A N 1
ATOM 670 C CA . CYS A 1 84 ? 7.428 -2.803 5.843 1.00 86.19 84 CYS A CA 1
ATOM 671 C C . CYS A 1 84 ? 8.468 -2.468 4.761 1.00 86.19 84 CYS A C 1
ATOM 673 O O . CYS A 1 84 ? 8.243 -2.643 3.561 1.00 86.19 84 CYS A O 1
ATOM 675 N N . LYS A 1 85 ? 9.632 -1.969 5.176 1.00 78.75 85 LYS A N 1
ATOM 676 C CA . LYS A 1 85 ? 10.721 -1.582 4.278 1.00 78.75 85 LYS A CA 1
ATOM 677 C C . LYS A 1 85 ? 11.413 -2.822 3.704 1.00 78.75 85 LYS A C 1
ATOM 679 O O . LYS A 1 85 ? 12.418 -3.285 4.235 1.00 78.75 85 LYS A O 1
ATOM 684 N N . ASP A 1 86 ? 10.903 -3.313 2.578 1.00 71.94 86 ASP A N 1
ATOM 685 C CA . ASP A 1 86 ? 11.427 -4.506 1.897 1.00 71.94 86 ASP A CA 1
ATOM 686 C C . ASP A 1 86 ? 12.574 -4.243 0.910 1.00 71.94 86 ASP A C 1
ATOM 688 O O . ASP A 1 86 ? 13.253 -5.190 0.504 1.00 71.94 86 ASP A O 1
ATOM 692 N N . LEU A 1 87 ? 12.792 -2.980 0.517 1.00 72.94 87 LEU A N 1
ATOM 693 C CA . LEU A 1 87 ? 13.827 -2.564 -0.438 1.00 72.94 87 LEU A CA 1
ATOM 694 C C . LEU A 1 87 ? 14.688 -1.422 0.126 1.00 72.94 87 LEU A C 1
ATOM 696 O O . LEU A 1 87 ? 14.180 -0.338 0.438 1.00 72.94 87 LEU A O 1
ATOM 700 N N . THR A 1 88 ? 16.007 -1.616 0.168 1.00 61.72 88 THR A N 1
ATOM 701 C CA . THR A 1 88 ? 17.003 -0.624 0.607 1.00 61.72 88 THR A CA 1
ATOM 702 C C . THR A 1 88 ? 17.317 0.385 -0.507 1.00 61.72 88 THR A C 1
ATOM 704 O O . THR A 1 88 ? 18.094 0.092 -1.405 1.00 61.72 88 THR A O 1
ATOM 707 N N . CYS A 1 89 ? 16.713 1.578 -0.485 1.00 59.31 89 CYS A N 1
ATOM 708 C CA . CYS A 1 89 ? 17.176 2.741 -1.269 1.00 59.31 89 CYS A CA 1
ATOM 709 C C . CYS A 1 89 ? 16.627 4.048 -0.656 1.00 59.31 89 CYS A C 1
ATOM 711 O O . CYS A 1 89 ? 16.031 3.985 0.420 1.00 59.31 89 CYS A O 1
ATOM 713 N N . ASN A 1 90 ? 16.799 5.197 -1.336 1.00 74.81 90 ASN A N 1
ATOM 714 C CA . ASN A 1 90 ? 16.266 6.512 -0.940 1.00 74.81 90 ASN A CA 1
ATOM 715 C C . ASN A 1 90 ? 14.794 6.426 -0.471 1.00 74.81 90 ASN A C 1
ATOM 717 O O . ASN A 1 90 ? 13.874 6.251 -1.275 1.00 74.81 90 ASN A O 1
ATOM 721 N N . THR A 1 91 ? 14.607 6.519 0.849 1.00 79.56 91 THR A N 1
ATOM 722 C CA . THR A 1 91 ? 13.323 6.341 1.541 1.00 79.56 91 THR A CA 1
ATOM 723 C C . THR A 1 91 ? 12.356 7.484 1.234 1.00 79.56 91 THR A C 1
ATOM 725 O O . THR A 1 91 ? 11.164 7.245 1.067 1.00 79.56 91 THR A O 1
ATOM 728 N N . GLU A 1 92 ? 12.862 8.710 1.112 1.00 85.44 92 GLU A N 1
ATOM 729 C CA . GLU A 1 92 ? 12.049 9.910 0.919 1.00 85.44 92 GLU A CA 1
ATOM 730 C C . GLU A 1 92 ? 11.396 9.929 -0.463 1.00 85.44 92 GLU A C 1
ATOM 732 O O . GLU A 1 92 ? 10.177 10.063 -0.573 1.00 85.44 92 GLU A O 1
ATOM 737 N N . LYS A 1 93 ? 12.173 9.655 -1.519 1.00 87.88 93 LYS A N 1
ATOM 738 C CA . LYS A 1 93 ? 11.636 9.558 -2.883 1.00 87.88 93 LYS A CA 1
ATOM 739 C C . LYS A 1 93 ? 10.555 8.479 -2.994 1.00 87.88 93 LYS A C 1
ATOM 741 O O . LYS A 1 93 ? 9.517 8.698 -3.621 1.00 87.88 93 LYS A O 1
ATOM 746 N N . LYS A 1 94 ? 10.788 7.314 -2.378 1.00 88.25 94 LYS A N 1
ATOM 747 C CA . LYS A 1 94 ? 9.816 6.210 -2.328 1.00 88.25 94 LYS A CA 1
ATOM 748 C C . LYS A 1 94 ? 8.535 6.630 -1.615 1.00 88.25 94 LYS A C 1
ATOM 750 O O . LYS A 1 94 ? 7.457 6.420 -2.160 1.00 88.25 94 LYS A O 1
ATOM 755 N N . ARG A 1 95 ? 8.663 7.249 -0.438 1.00 91.69 95 ARG A N 1
ATOM 756 C CA . ARG A 1 95 ? 7.539 7.749 0.362 1.00 91.69 95 ARG A CA 1
ATOM 757 C C . ARG A 1 95 ? 6.708 8.763 -0.426 1.00 91.69 95 ARG A C 1
ATOM 759 O O . ARG A 1 95 ? 5.505 8.574 -0.553 1.00 91.69 95 ARG A O 1
ATOM 766 N N . ALA A 1 96 ? 7.341 9.775 -1.019 1.00 92.56 96 ALA A N 1
ATOM 767 C CA . ALA A 1 96 ? 6.652 10.798 -1.807 1.00 92.56 96 ALA A CA 1
ATOM 768 C C . ALA A 1 96 ? 5.930 10.207 -3.030 1.00 92.56 96 ALA A C 1
ATOM 770 O O . ALA A 1 96 ? 4.776 10.540 -3.300 1.00 92.56 96 ALA A O 1
ATOM 771 N N . THR A 1 97 ? 6.584 9.282 -3.742 1.00 94.31 97 THR A N 1
ATOM 772 C CA . THR A 1 97 ? 5.981 8.590 -4.894 1.00 94.31 97 THR A CA 1
ATOM 773 C C . THR A 1 97 ? 4.789 7.731 -4.463 1.00 94.31 97 THR A C 1
ATOM 775 O O . THR A 1 97 ? 3.758 7.754 -5.129 1.00 94.31 97 THR A O 1
ATOM 778 N N . LEU A 1 98 ? 4.903 7.007 -3.343 1.00 95.25 98 LEU A N 1
ATOM 779 C CA . LEU A 1 98 ? 3.820 6.193 -2.788 1.00 95.25 98 LEU A CA 1
ATOM 780 C C . LEU A 1 98 ? 2.614 7.051 -2.398 1.00 95.25 98 LEU A C 1
ATOM 782 O O . LEU A 1 98 ? 1.502 6.735 -2.808 1.00 95.25 98 LEU A O 1
ATOM 786 N N . ILE A 1 99 ? 2.834 8.146 -1.664 1.00 95.75 99 ILE A N 1
ATOM 787 C CA . ILE A 1 99 ? 1.770 9.080 -1.268 1.00 95.75 99 ILE A CA 1
ATOM 788 C C . ILE A 1 99 ? 1.036 9.597 -2.506 1.00 95.75 99 ILE A C 1
ATOM 790 O O . ILE A 1 99 ? -0.186 9.499 -2.573 1.00 95.75 99 ILE A O 1
ATOM 794 N N . ALA A 1 100 ? 1.770 10.078 -3.514 1.00 95.50 100 ALA A N 1
ATOM 795 C CA . ALA A 1 100 ? 1.168 10.591 -4.742 1.00 95.50 100 ALA A CA 1
ATOM 796 C C . ALA A 1 100 ? 0.385 9.510 -5.507 1.00 95.50 100 ALA A C 1
ATOM 798 O O . ALA A 1 100 ? -0.714 9.770 -5.991 1.00 95.50 100 ALA A O 1
ATOM 799 N N . ALA A 1 101 ? 0.927 8.291 -5.600 1.00 96.75 101 ALA A N 1
ATOM 800 C CA . ALA A 1 101 ? 0.264 7.185 -6.281 1.00 96.75 101 ALA A CA 1
ATOM 801 C C . ALA A 1 101 ? -1.029 6.763 -5.571 1.00 96.75 101 ALA A C 1
ATOM 803 O O . ALA A 1 101 ? -2.053 6.576 -6.229 1.00 96.75 101 ALA A O 1
ATOM 804 N N . VAL A 1 102 ? -1.016 6.655 -4.239 1.00 96.56 102 VAL A N 1
ATOM 805 C CA . VAL A 1 102 ? -2.212 6.318 -3.452 1.00 96.56 102 VAL A CA 1
ATOM 806 C C . VAL A 1 102 ? -3.244 7.435 -3.538 1.00 96.56 102 VAL A C 1
ATOM 808 O O . VAL A 1 102 ? -4.412 7.150 -3.790 1.00 96.56 102 VAL A O 1
ATOM 811 N N . ALA A 1 103 ? -2.821 8.691 -3.388 1.00 95.69 103 ALA A N 1
ATOM 812 C CA . ALA A 1 103 ? -3.699 9.850 -3.468 1.00 95.69 103 ALA A CA 1
ATOM 813 C C . ALA A 1 103 ? -4.437 9.911 -4.806 1.00 95.69 103 ALA A C 1
ATOM 815 O O . ALA A 1 103 ? -5.658 10.029 -4.839 1.00 95.69 103 ALA A O 1
ATOM 816 N N . GLU A 1 104 ? -3.717 9.741 -5.914 1.00 96.38 104 GLU A N 1
ATOM 817 C CA . GLU A 1 104 ? -4.313 9.748 -7.247 1.00 96.38 104 GLU A CA 1
ATOM 818 C C . GLU A 1 104 ? -5.226 8.532 -7.475 1.00 96.38 104 GLU A C 1
ATOM 820 O O . GLU A 1 104 ? -6.328 8.662 -8.010 1.00 96.38 104 GLU A O 1
ATOM 825 N N . THR A 1 105 ? -4.817 7.355 -6.994 1.00 95.44 105 THR A N 1
ATOM 826 C CA . THR A 1 105 ? -5.600 6.115 -7.121 1.00 95.44 105 THR A CA 1
ATOM 827 C C . THR A 1 105 ? -6.905 6.176 -6.322 1.00 95.44 105 THR A C 1
ATOM 829 O O . THR A 1 105 ? -7.945 5.706 -6.792 1.00 95.44 105 THR A O 1
ATOM 832 N N . LEU A 1 106 ? -6.877 6.761 -5.125 1.00 93.81 106 LEU A N 1
ATOM 833 C CA . LEU A 1 106 ? -8.042 6.926 -4.254 1.00 93.81 106 LEU A CA 1
ATOM 834 C C . LEU A 1 106 ? -8.800 8.239 -4.482 1.00 93.81 106 LEU A C 1
ATOM 836 O O . LEU A 1 106 ? -9.854 8.425 -3.883 1.00 93.81 106 LEU A O 1
ATOM 840 N N . ARG A 1 107 ? -8.307 9.122 -5.363 1.00 94.00 107 ARG A N 1
ATOM 841 C CA . ARG A 1 107 ? -8.838 10.480 -5.582 1.00 94.00 107 ARG A CA 1
ATOM 842 C C . ARG A 1 107 ? -8.933 11.283 -4.277 1.00 94.00 107 ARG A C 1
ATOM 844 O O . ARG A 1 107 ? -9.931 11.944 -4.010 1.00 94.00 107 ARG A O 1
ATOM 851 N N . MET A 1 108 ? -7.884 11.206 -3.466 1.00 93.06 108 MET A N 1
ATOM 852 C CA . MET A 1 108 ? -7.761 11.901 -2.185 1.00 93.06 108 MET A CA 1
ATOM 853 C C . MET A 1 108 ? -6.705 13.014 -2.266 1.00 93.06 108 MET A C 1
ATOM 855 O O . MET A 1 108 ? -5.755 12.894 -3.042 1.00 93.06 108 MET A O 1
ATOM 859 N N . PRO A 1 109 ? -6.809 14.083 -1.455 1.00 93.62 109 PRO A N 1
ATOM 860 C CA . PRO A 1 109 ? -5.745 15.076 -1.337 1.00 93.62 109 PRO A CA 1
ATOM 861 C C . PRO A 1 109 ? -4.446 14.449 -0.820 1.00 93.62 109 PRO A C 1
ATOM 863 O O . PRO A 1 109 ? -4.467 13.645 0.110 1.00 93.62 109 PRO A O 1
ATOM 866 N N . HIS A 1 110 ? -3.298 14.862 -1.368 1.00 91.56 110 HIS A N 1
ATOM 867 C CA . HIS A 1 110 ? -1.986 14.384 -0.905 1.00 91.56 110 HIS A CA 1
ATOM 868 C C . HIS A 1 110 ? -1.765 14.669 0.591 1.00 91.56 110 HIS A C 1
ATOM 870 O O . HIS A 1 110 ? -1.217 13.833 1.299 1.00 91.56 110 HIS A O 1
ATOM 876 N N . SER A 1 111 ? -2.229 15.827 1.077 1.00 93.00 111 SER A N 1
ATOM 877 C CA . SER A 1 111 ? -2.121 16.251 2.481 1.00 93.00 111 SER A CA 1
ATOM 878 C C . SER A 1 111 ? -2.923 15.384 3.457 1.00 93.00 111 SER A C 1
ATOM 880 O O . SER A 1 111 ? -2.653 15.403 4.655 1.00 93.00 111 SER A O 1
ATOM 882 N N . SER A 1 112 ? -3.888 14.608 2.960 1.00 95.12 112 SER A N 1
ATOM 883 C CA . SER A 1 112 ? -4.676 13.667 3.759 1.00 95.12 112 SER A CA 1
ATOM 884 C C . SER A 1 112 ? -3.991 12.310 3.926 1.00 95.12 112 SER A C 1
ATOM 886 O O . SER A 1 112 ? -4.535 11.451 4.619 1.00 95.12 112 SER A O 1
ATOM 888 N N . ILE A 1 113 ? -2.837 12.086 3.293 1.00 95.50 113 ILE A N 1
ATOM 889 C CA . ILE A 1 113 ? -2.123 10.811 3.332 1.00 95.50 113 ILE A CA 1
ATOM 890 C C . ILE A 1 113 ? -0.771 11.005 4.002 1.00 95.50 113 ILE A C 1
ATOM 892 O O . ILE A 1 113 ? 0.055 11.796 3.552 1.00 95.50 113 ILE A O 1
ATOM 896 N N . ASP A 1 114 ? -0.529 10.217 5.040 1.00 95.31 114 ASP A N 1
ATOM 897 C CA . ASP A 1 114 ? 0.796 10.046 5.614 1.00 95.31 114 ASP A CA 1
ATOM 898 C C . ASP A 1 114 ? 1.277 8.618 5.368 1.00 95.31 114 ASP A C 1
ATOM 900 O O . ASP A 1 114 ? 0.486 7.675 5.376 1.00 95.31 114 ASP A O 1
ATOM 904 N N . ALA A 1 115 ? 2.570 8.456 5.115 1.00 93.06 115 ALA A N 1
ATOM 905 C CA . ALA A 1 115 ? 3.162 7.156 4.847 1.00 93.06 115 ALA A CA 1
ATOM 906 C C . ALA A 1 115 ? 4.503 7.011 5.552 1.00 93.06 115 ALA A C 1
ATOM 908 O O . ALA A 1 115 ? 5.393 7.839 5.377 1.00 93.06 115 ALA A O 1
ATOM 909 N N . GLU A 1 116 ? 4.693 5.916 6.269 1.00 91.12 116 GLU A N 1
ATOM 910 C CA . GLU A 1 116 ? 5.931 5.585 6.955 1.00 91.12 116 GLU A CA 1
ATOM 911 C C . GLU A 1 116 ? 6.488 4.257 6.440 1.00 91.12 116 GLU A C 1
ATOM 913 O O . GLU A 1 116 ? 5.798 3.238 6.365 1.00 91.12 116 GLU A O 1
ATOM 918 N N . LEU A 1 117 ? 7.772 4.270 6.071 1.00 87.25 117 LEU A N 1
ATOM 919 C CA . LEU A 1 117 ? 8.505 3.086 5.629 1.00 87.25 117 LEU A CA 1
ATOM 920 C C . LEU A 1 117 ? 9.387 2.594 6.780 1.00 87.25 117 LEU A C 1
ATOM 922 O O . LEU A 1 117 ? 10.510 3.079 6.950 1.00 87.25 117 LEU A O 1
ATOM 926 N N . VAL A 1 118 ? 8.904 1.630 7.560 1.00 81.44 118 VAL A N 1
ATOM 927 C CA . VAL A 1 118 ? 9.603 1.145 8.761 1.00 81.44 118 VAL A CA 1
ATOM 928 C C . VAL A 1 118 ? 10.111 -0.280 8.589 1.00 81.44 118 VAL A C 1
ATOM 930 O O . VAL A 1 118 ? 9.571 -1.086 7.836 1.00 81.44 118 VAL A O 1
ATOM 933 N N . THR A 1 119 ? 11.196 -0.614 9.280 1.00 78.31 119 THR A N 1
ATOM 934 C CA . THR A 1 119 ? 11.636 -2.010 9.376 1.00 78.31 119 THR A CA 1
ATOM 935 C C . THR A 1 119 ? 10.797 -2.729 10.432 1.00 78.31 119 THR A C 1
ATOM 937 O O . THR A 1 119 ? 10.378 -2.114 11.412 1.00 78.31 119 THR A O 1
ATOM 940 N N . ARG A 1 120 ? 10.624 -4.053 10.314 1.00 68.19 120 ARG A N 1
ATOM 941 C CA . ARG A 1 120 ? 9.964 -4.841 11.376 1.00 68.19 120 ARG A CA 1
ATOM 942 C C . ARG A 1 120 ? 10.672 -4.782 12.729 1.00 68.19 120 ARG A C 1
ATOM 944 O O . ARG A 1 120 ? 10.068 -5.064 13.754 1.00 68.19 120 ARG A O 1
ATOM 951 N N . LYS A 1 121 ? 11.975 -4.483 12.749 1.00 71.94 121 LYS A N 1
ATOM 952 C CA . LYS A 1 121 ? 12.703 -4.275 14.006 1.00 71.94 121 LYS A CA 1
ATOM 953 C C . LYS A 1 121 ? 12.267 -2.961 14.652 1.00 71.94 121 LYS A C 1
ATOM 955 O O . LYS A 1 121 ? 12.027 -2.938 15.852 1.00 71.94 121 LYS A O 1
ATOM 960 N N . ASN A 1 122 ? 12.120 -1.910 13.849 1.00 70.56 122 ASN A N 1
ATOM 961 C CA . ASN A 1 122 ? 11.728 -0.588 14.324 1.00 70.56 122 ASN A CA 1
ATOM 962 C C . ASN A 1 122 ? 10.245 -0.528 14.703 1.00 70.56 122 ASN A C 1
ATOM 964 O O . ASN A 1 122 ? 9.902 0.227 15.596 1.00 70.56 122 ASN A O 1
ATOM 968 N N . SER A 1 123 ? 9.377 -1.343 14.096 1.00 69.56 123 SER A N 1
ATOM 969 C CA . SER A 1 123 ? 7.960 -1.385 14.480 1.00 69.56 123 SER A CA 1
ATOM 970 C C . SER A 1 123 ? 7.714 -1.941 15.887 1.00 69.56 123 SER A C 1
ATOM 972 O O . SER A 1 123 ? 6.648 -1.713 16.441 1.00 69.56 123 SER A O 1
ATOM 974 N N . LYS A 1 124 ? 8.686 -2.650 16.4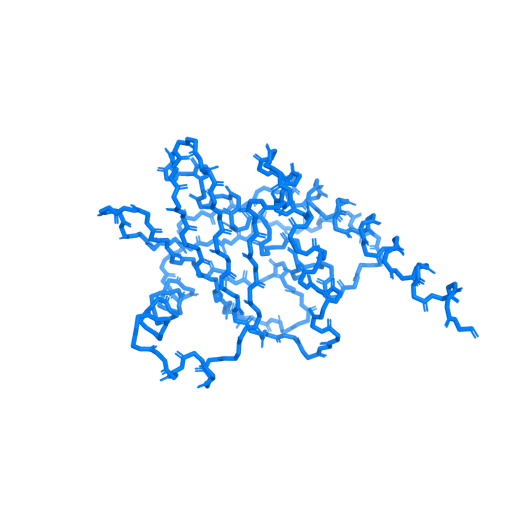85 1.00 67.62 124 LYS A N 1
ATOM 975 C CA . LYS A 1 124 ? 8.591 -3.207 17.848 1.00 67.62 124 LYS A CA 1
ATOM 976 C C . LYS A 1 124 ? 8.714 -2.161 18.962 1.00 67.62 124 LYS A C 1
ATOM 978 O O . LYS A 1 124 ? 8.555 -2.523 20.122 1.00 67.62 124 LYS A O 1
ATOM 983 N N . SER A 1 125 ? 9.012 -0.901 18.640 1.00 66.31 125 SER A N 1
ATOM 984 C CA . SER A 1 125 ? 9.106 0.175 19.636 1.00 66.31 125 SER A CA 1
ATOM 985 C C . SER A 1 125 ? 7.744 0.647 20.158 1.00 66.31 125 SER A C 1
ATOM 987 O O . SER A 1 125 ? 7.703 1.297 21.198 1.00 66.31 125 SER A O 1
ATOM 989 N N . GLY A 1 126 ? 6.640 0.307 19.481 1.00 76.12 126 GLY A N 1
ATOM 990 C CA . GLY A 1 126 ? 5.275 0.576 19.934 1.00 76.12 126 GLY A CA 1
ATOM 991 C C . GLY A 1 126 ? 4.397 -0.670 19.828 1.00 76.12 126 GLY A C 1
ATOM 992 O O . GLY A 1 126 ? 4.375 -1.319 18.784 1.00 76.12 126 GLY A O 1
ATOM 993 N N . LEU A 1 127 ? 3.669 -0.994 20.903 1.00 77.38 127 LEU A N 1
ATOM 994 C CA . LEU A 1 127 ? 2.821 -2.193 21.002 1.00 77.38 127 LEU A CA 1
ATOM 995 C C . LEU A 1 127 ? 1.778 -2.271 19.877 1.00 77.38 127 LEU A C 1
ATOM 997 O O . LEU A 1 127 ? 1.703 -3.281 19.182 1.00 77.38 127 LEU A O 1
ATOM 1001 N N . GLU A 1 128 ? 1.043 -1.184 19.641 1.00 82.31 128 GLU A N 1
ATOM 1002 C CA . GLU A 1 128 ? -0.037 -1.144 18.647 1.00 82.31 128 GLU A CA 1
ATOM 1003 C C . GLU A 1 128 ? 0.477 -1.294 17.205 1.00 82.31 128 GLU A C 1
ATOM 1005 O O . GLU A 1 128 ? -0.067 -2.065 16.411 1.00 82.31 128 GLU A O 1
ATOM 1010 N N . LEU A 1 129 ? 1.574 -0.610 16.862 1.00 83.81 129 LEU A N 1
ATOM 1011 C CA . LEU A 1 129 ? 2.181 -0.724 15.535 1.00 83.81 129 LEU A CA 1
ATOM 1012 C C . LEU A 1 129 ? 2.763 -2.128 15.313 1.00 83.81 129 LEU A C 1
ATOM 1014 O O . LEU A 1 129 ? 2.598 -2.707 14.238 1.00 83.81 129 LEU A O 1
ATOM 1018 N N . ALA A 1 130 ? 3.416 -2.702 16.327 1.00 86.12 130 ALA A N 1
ATOM 1019 C CA . ALA A 1 130 ? 3.940 -4.062 16.268 1.00 86.12 130 ALA A CA 1
ATOM 1020 C C . ALA A 1 130 ? 2.828 -5.093 16.029 1.00 86.12 130 ALA A C 1
ATOM 1022 O O . ALA A 1 130 ? 3.002 -6.009 15.220 1.00 86.12 130 ALA A O 1
ATOM 1023 N N . GLU A 1 131 ? 1.685 -4.933 16.695 1.00 90.12 131 GLU A N 1
ATOM 1024 C CA . GLU A 1 131 ? 0.519 -5.790 16.510 1.00 90.12 131 GLU A CA 1
ATOM 1025 C C . GLU A 1 131 ? -0.030 -5.693 15.086 1.00 90.12 131 GLU A C 1
ATOM 1027 O O . GLU A 1 131 ? -0.144 -6.717 14.411 1.00 90.12 131 GLU A O 1
ATOM 1032 N N . GLN A 1 132 ? -0.259 -4.481 14.575 1.00 90.31 132 GLN A N 1
ATOM 1033 C CA . GLN A 1 132 ? -0.712 -4.263 13.197 1.00 90.31 132 GLN A CA 1
ATOM 1034 C C . GLN A 1 132 ? 0.241 -4.879 12.161 1.00 90.31 132 GLN A C 1
ATOM 1036 O O . GLN A 1 132 ? -0.197 -5.511 11.196 1.00 90.31 132 GLN A O 1
ATOM 1041 N N . TYR A 1 133 ? 1.554 -4.788 12.383 1.00 90.69 133 TYR A N 1
ATOM 1042 C CA . TYR A 1 133 ? 2.530 -5.472 11.536 1.00 90.69 133 TYR A CA 1
ATOM 1043 C C . TYR A 1 133 ? 2.427 -6.990 11.615 1.00 90.69 133 TYR A C 1
ATOM 1045 O O . TYR A 1 133 ? 2.526 -7.653 10.584 1.00 90.69 133 TYR A O 1
ATOM 1053 N N . ASN A 1 134 ? 2.220 -7.559 12.802 1.00 90.94 134 ASN A N 1
ATOM 1054 C CA . ASN A 1 134 ? 2.031 -8.999 12.954 1.00 90.94 134 ASN A CA 1
ATOM 1055 C C . ASN A 1 134 ? 0.769 -9.477 12.225 1.00 90.94 134 ASN A C 1
ATOM 1057 O O . ASN A 1 134 ? 0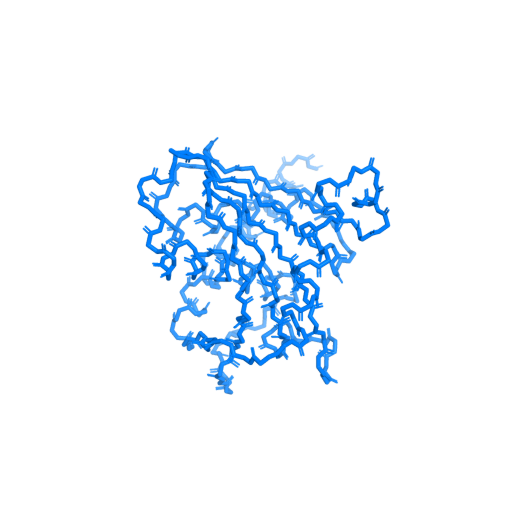.808 -10.527 11.585 1.00 90.94 134 ASN A O 1
ATOM 1061 N N . ARG A 1 135 ? -0.316 -8.695 12.262 1.00 93.38 135 ARG A N 1
ATOM 1062 C CA . ARG A 1 135 ? -1.546 -8.950 11.496 1.00 93.38 135 ARG A CA 1
ATOM 1063 C C . ARG A 1 135 ? -1.268 -8.980 9.994 1.00 93.38 135 ARG A C 1
ATOM 1065 O O . ARG A 1 135 ? -1.476 -10.006 9.351 1.00 93.38 135 ARG A O 1
ATOM 1072 N N . ALA A 1 136 ? -0.665 -7.919 9.455 1.00 93.69 136 ALA A N 1
ATOM 1073 C CA . ALA A 1 136 ? -0.284 -7.855 8.041 1.00 93.69 136 ALA A CA 1
ATOM 1074 C C . ALA A 1 136 ? 0.660 -9.011 7.649 1.00 93.69 136 ALA A C 1
ATOM 1076 O O . ALA A 1 136 ? 0.511 -9.637 6.599 1.00 93.69 136 ALA A O 1
ATOM 1077 N N . HIS A 1 137 ? 1.594 -9.368 8.531 1.00 92.38 137 HIS A N 1
ATOM 1078 C CA . HIS A 1 137 ? 2.534 -10.466 8.327 1.00 92.38 137 HIS A CA 1
ATOM 1079 C C . HIS A 1 137 ? 1.870 -11.848 8.261 1.00 92.38 137 HIS A C 1
ATOM 1081 O O . HIS A 1 137 ? 2.285 -12.707 7.469 1.00 92.38 137 HIS A O 1
ATOM 1087 N N . ARG A 1 138 ? 0.857 -12.088 9.103 1.00 93.31 138 ARG A N 1
ATOM 1088 C CA . ARG A 1 138 ? 0.036 -13.305 9.059 1.00 93.31 138 ARG A CA 1
ATOM 1089 C C . ARG A 1 138 ? -0.801 -13.336 7.789 1.00 93.31 138 ARG A C 1
ATOM 1091 O O . ARG A 1 138 ? -0.746 -14.340 7.081 1.00 93.31 138 ARG A O 1
ATOM 1098 N N . ALA A 1 139 ? -1.460 -12.230 7.445 1.00 93.75 139 ALA A N 1
ATOM 1099 C CA . ALA A 1 139 ? -2.242 -12.106 6.217 1.00 93.75 139 ALA A CA 1
ATOM 1100 C C . ALA A 1 139 ? -1.400 -12.418 4.966 1.00 93.75 139 ALA A C 1
ATOM 1102 O O . ALA A 1 139 ? -1.822 -13.189 4.105 1.00 93.75 139 ALA A O 1
ATOM 1103 N N . ALA A 1 140 ? -0.150 -11.947 4.898 1.00 91.69 140 ALA A N 1
ATOM 1104 C CA . ALA A 1 140 ? 0.757 -12.233 3.779 1.00 91.69 140 ALA A CA 1
ATOM 1105 C C . ALA A 1 140 ? 1.102 -13.733 3.621 1.00 91.69 140 ALA A C 1
ATOM 1107 O O . ALA A 1 140 ? 1.602 -14.159 2.577 1.00 91.69 140 ALA A O 1
ATOM 1108 N N . ARG A 1 141 ? 0.878 -14.550 4.660 1.00 90.50 141 ARG A N 1
ATOM 1109 C CA . ARG A 1 141 ? 1.034 -16.014 4.634 1.00 90.50 141 ARG A CA 1
ATOM 1110 C C . ARG A 1 141 ? -0.279 -16.786 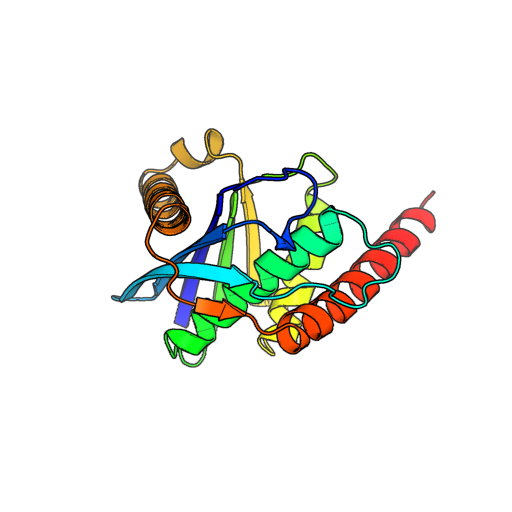4.574 1.00 90.50 141 ARG A C 1
ATOM 1112 O O . ARG A 1 141 ? -0.219 -18.004 4.413 1.00 90.50 141 ARG A O 1
ATOM 1119 N N . GLY A 1 142 ? -1.406 -16.103 4.734 1.00 85.44 142 GLY A N 1
ATOM 1120 C CA . GLY A 1 142 ? -2.733 -16.697 4.769 1.00 85.44 142 GLY A CA 1
ATOM 1121 C C . GLY A 1 142 ? -3.248 -17.118 3.395 1.00 85.44 142 GLY A C 1
ATOM 1122 O O . GLY A 1 142 ? -2.525 -17.126 2.395 1.00 85.44 142 GLY A O 1
ATOM 1123 N N . LYS A 1 143 ? -4.533 -17.482 3.357 1.00 83.75 143 LYS A N 1
ATOM 1124 C CA . LYS A 1 143 ? -5.244 -17.745 2.102 1.00 83.75 143 LYS A CA 1
ATOM 1125 C C . LYS A 1 143 ? -5.349 -16.448 1.302 1.00 83.75 143 LYS A C 1
ATOM 1127 O O . LYS A 1 143 ? -5.594 -15.389 1.870 1.00 83.75 143 LYS A O 1
ATOM 1132 N N . VAL A 1 144 ? -5.177 -16.541 -0.015 1.00 80.25 144 VAL A N 1
ATOM 1133 C CA . VAL A 1 144 ? -5.341 -15.378 -0.891 1.00 80.25 144 VAL A CA 1
ATOM 1134 C C . VAL A 1 144 ? -6.790 -14.914 -0.825 1.00 80.25 144 VAL A C 1
ATOM 1136 O O . VAL A 1 144 ? -7.699 -15.689 -1.107 1.00 80.25 144 VAL A O 1
ATOM 1139 N N . TYR A 1 145 ? -6.982 -13.652 -0.451 1.00 81.94 145 TYR A N 1
ATOM 1140 C CA . TYR A 1 145 ? -8.299 -13.036 -0.383 1.00 81.94 145 TYR A CA 1
ATOM 1141 C C . TYR A 1 145 ? -8.702 -12.491 -1.750 1.00 81.94 145 TYR A C 1
ATOM 1143 O O . TYR A 1 145 ? -9.815 -12.713 -2.217 1.00 81.94 145 TYR A O 1
ATOM 1151 N N . THR A 1 146 ? -7.786 -11.788 -2.420 1.00 86.31 146 THR A N 1
ATOM 1152 C CA . THR A 1 146 ? -8.079 -11.173 -3.710 1.00 86.31 146 THR A CA 1
ATOM 1153 C C . THR A 1 146 ? -6.887 -11.157 -4.649 1.00 86.31 146 THR A C 1
ATOM 1155 O O . THR A 1 146 ? -5.735 -11.020 -4.235 1.00 86.31 146 THR A O 1
ATOM 1158 N N . TYR A 1 147 ? -7.203 -11.202 -5.941 1.00 88.81 147 TYR A N 1
ATOM 1159 C CA . TYR A 1 147 ? -6.272 -10.908 -7.017 1.00 88.81 147 TYR A CA 1
ATOM 1160 C C . TYR A 1 147 ? -6.584 -9.545 -7.643 1.00 88.81 147 TYR A C 1
ATOM 1162 O O . TYR A 1 147 ? -7.747 -9.203 -7.872 1.00 88.81 147 TYR A O 1
ATOM 1170 N N . CYS A 1 148 ? -5.543 -8.757 -7.892 1.00 88.75 148 CYS A N 1
ATOM 1171 C CA . CYS A 1 148 ? -5.613 -7.529 -8.676 1.00 88.75 148 CYS A CA 1
ATOM 1172 C C . CYS A 1 148 ? -5.550 -7.857 -10.168 1.00 88.75 148 CYS A C 1
ATOM 1174 O O . CYS A 1 148 ? -4.817 -8.765 -10.572 1.00 88.75 148 CYS A O 1
ATOM 1176 N N . SER A 1 149 ? -6.304 -7.112 -10.979 1.00 88.62 149 SER A N 1
ATOM 1177 C CA . SER A 1 149 ? -6.284 -7.280 -12.433 1.00 88.62 149 SER A CA 1
ATOM 1178 C C . SER A 1 149 ? -5.066 -6.581 -13.054 1.00 88.62 149 SER A C 1
ATOM 1180 O O . SER A 1 149 ? -4.606 -5.570 -12.515 1.00 88.62 149 SER A O 1
ATOM 1182 N N . PRO A 1 150 ? -4.553 -7.060 -14.204 1.00 88.62 150 PRO A N 1
ATOM 1183 C CA . PRO A 1 150 ? -3.463 -6.399 -14.929 1.00 88.62 150 PRO A CA 1
ATOM 1184 C C . PRO A 1 150 ? -3.730 -4.921 -15.206 1.00 88.62 150 PRO A C 1
ATOM 1186 O O . PRO A 1 150 ? -2.860 -4.097 -14.958 1.00 88.62 150 PRO A O 1
ATOM 1189 N N . GLN A 1 151 ? -4.956 -4.571 -15.592 1.00 88.69 151 GLN A N 1
ATOM 1190 C CA . GLN A 1 151 ? -5.342 -3.198 -15.917 1.00 88.69 151 GLN A CA 1
ATOM 1191 C C . GLN A 1 151 ? -5.288 -2.270 -14.694 1.00 88.69 151 GLN A C 1
ATOM 1193 O O . GLN A 1 151 ? -4.911 -1.105 -14.814 1.00 88.69 151 GLN A O 1
ATOM 1198 N N . GLU A 1 152 ? -5.656 -2.770 -13.506 1.00 90.25 152 GLU A N 1
ATOM 1199 C CA . GLU A 1 152 ? -5.535 -2.004 -12.259 1.00 90.25 152 GLU A CA 1
ATOM 1200 C C . GLU A 1 152 ? -4.062 -1.719 -11.950 1.00 90.25 152 GLU A C 1
ATOM 1202 O O . GLU A 1 152 ? -3.705 -0.581 -11.639 1.00 90.25 152 GLU A O 1
ATOM 1207 N N . VAL A 1 153 ? -3.203 -2.731 -12.084 1.00 92.25 153 VAL A N 1
ATOM 1208 C CA . VAL A 1 153 ? -1.772 -2.590 -11.804 1.00 92.25 153 VAL A CA 1
ATOM 1209 C C . VAL A 1 153 ? -1.084 -1.700 -12.842 1.00 92.25 153 VAL A C 1
ATOM 1211 O O . VAL A 1 153 ? -0.312 -0.829 -12.455 1.00 92.25 153 VAL A O 1
ATOM 1214 N N . GLU A 1 154 ? -1.389 -1.852 -14.132 1.00 91.56 154 GLU A N 1
ATOM 1215 C CA . GLU A 1 154 ? -0.846 -1.027 -15.222 1.00 91.56 154 GLU A CA 1
ATOM 1216 C C . GLU A 1 154 ? -1.183 0.451 -15.039 1.00 91.56 154 GLU A C 1
ATOM 1218 O O . GLU A 1 154 ? -0.288 1.296 -15.070 1.00 91.56 154 GLU A O 1
ATOM 1223 N N . LYS A 1 155 ? -2.444 0.765 -14.731 1.00 92.44 155 LYS A N 1
ATOM 1224 C CA . LYS A 1 155 ? -2.868 2.145 -14.479 1.00 92.44 155 LYS A CA 1
ATOM 1225 C C . LYS A 1 155 ? -2.104 2.783 -13.319 1.00 92.44 155 LYS A C 1
ATOM 1227 O O . LYS A 1 155 ? -1.692 3.938 -13.405 1.00 92.44 155 LYS A O 1
ATOM 1232 N N . VAL A 1 156 ? -1.911 2.054 -12.219 1.00 94.94 156 VAL A N 1
ATOM 1233 C CA . VAL A 1 156 ? -1.141 2.570 -11.076 1.00 94.94 156 VAL A CA 1
ATOM 1234 C C . VAL A 1 156 ? 0.348 2.664 -11.417 1.00 94.94 156 VAL A C 1
ATOM 1236 O O . VAL A 1 156 ? 1.015 3.608 -10.994 1.00 94.94 156 VAL A O 1
ATOM 1239 N N . LEU A 1 157 ? 0.870 1.743 -12.228 1.00 93.69 157 LEU A N 1
ATOM 1240 C CA . LEU A 1 157 ? 2.262 1.752 -12.665 1.00 93.69 157 LEU A CA 1
ATOM 1241 C C . LEU A 1 157 ? 2.590 2.988 -13.505 1.00 93.69 157 LEU A C 1
ATOM 1243 O O . LEU A 1 157 ? 3.645 3.587 -13.307 1.00 93.69 157 LEU A O 1
ATOM 1247 N N . GLU A 1 158 ? 1.690 3.408 -14.393 1.00 93.19 158 GLU A N 1
ATOM 1248 C CA . GLU A 1 158 ? 1.832 4.647 -15.167 1.00 93.19 158 GLU A CA 1
ATOM 1249 C C . GLU A 1 158 ? 1.930 5.879 -14.259 1.00 93.19 158 GLU A C 1
ATOM 1251 O O . GLU A 1 158 ? 2.804 6.733 -14.449 1.00 93.19 158 GLU A O 1
ATOM 1256 N N . ILE A 1 159 ? 1.083 5.947 -13.224 1.00 94.81 159 ILE A N 1
ATOM 1257 C CA . ILE A 1 159 ? 1.120 7.013 -12.215 1.00 94.81 159 ILE A CA 1
ATOM 1258 C C . ILE A 1 159 ? 2.479 7.013 -11.511 1.00 94.81 159 ILE A C 1
ATOM 1260 O O . ILE A 1 159 ? 3.137 8.053 -11.423 1.00 94.81 159 ILE A O 1
ATOM 1264 N N . VAL A 1 160 ? 2.921 5.847 -11.034 1.00 94.56 160 VAL A N 1
ATOM 1265 C CA . VAL A 1 160 ? 4.198 5.692 -10.329 1.00 94.56 160 VAL A CA 1
ATOM 1266 C C . VAL A 1 160 ? 5.367 6.093 -11.222 1.00 94.56 160 VAL A C 1
ATOM 1268 O O . VAL A 1 160 ? 6.209 6.873 -10.783 1.00 94.56 160 VAL A O 1
ATOM 1271 N N . HIS A 1 161 ? 5.405 5.627 -12.469 1.00 92.56 161 HIS A N 1
ATOM 1272 C CA . HIS A 1 161 ? 6.480 5.932 -13.407 1.00 92.56 161 HIS A CA 1
ATOM 1273 C C . HIS A 1 161 ? 6.585 7.438 -13.683 1.00 92.56 161 HIS A C 1
ATOM 1275 O O . HIS A 1 161 ? 7.663 8.026 -13.560 1.00 92.56 161 HIS A O 1
ATOM 1281 N N . ARG A 1 162 ? 5.452 8.100 -13.956 1.00 91.94 162 ARG A N 1
ATOM 1282 C CA . ARG A 1 162 ? 5.400 9.558 -14.145 1.00 91.94 162 ARG A CA 1
ATOM 1283 C C . ARG A 1 162 ? 5.932 10.304 -12.919 1.00 91.94 162 ARG A C 1
ATOM 1285 O O . ARG A 1 162 ? 6.765 11.198 -13.053 1.00 91.94 162 ARG A O 1
ATOM 1292 N N . ARG A 1 163 ? 5.491 9.930 -11.712 1.00 91.94 163 ARG A N 1
ATOM 1293 C CA . ARG A 1 163 ? 5.934 10.561 -10.452 1.00 91.94 163 ARG A CA 1
ATOM 1294 C C . ARG A 1 163 ? 7.413 10.306 -10.167 1.00 91.94 163 ARG A C 1
ATOM 1296 O O . ARG A 1 163 ? 8.117 11.202 -9.703 1.00 91.94 163 ARG A O 1
ATOM 1303 N N . TRP A 1 164 ? 7.895 9.109 -10.475 1.00 89.69 164 TRP A N 1
ATOM 1304 C CA . TRP A 1 164 ? 9.278 8.714 -10.256 1.00 89.69 164 TRP A CA 1
ATOM 1305 C C . TRP A 1 164 ? 10.261 9.499 -11.131 1.00 89.69 164 TRP A C 1
ATOM 1307 O O . TRP A 1 164 ? 11.350 9.855 -10.658 1.00 89.69 164 TRP A O 1
ATOM 1317 N N . THR A 1 165 ? 9.888 9.773 -12.382 1.00 86.50 165 THR A N 1
ATOM 1318 C CA . THR A 1 165 ? 10.681 10.570 -13.329 1.00 86.50 165 THR A CA 1
ATOM 1319 C C . THR A 1 165 ? 10.738 12.032 -12.903 1.00 86.50 165 THR A C 1
ATOM 1321 O O . THR A 1 165 ? 11.841 12.537 -12.701 1.00 86.50 165 THR A O 1
ATOM 1324 N N . LEU A 1 166 ? 9.589 12.654 -12.608 1.00 83.12 166 LEU A N 1
ATOM 1325 C CA . LEU A 1 166 ? 9.519 14.051 -12.152 1.00 83.12 166 LEU A CA 1
ATOM 1326 C C . LEU A 1 166 ? 10.415 14.305 -10.930 1.00 83.12 166 LEU A C 1
ATOM 1328 O O . LEU A 1 166 ? 11.246 15.207 -10.932 1.00 83.12 166 LEU A O 1
ATOM 1332 N N . LEU A 1 167 ? 10.339 13.450 -9.907 1.00 77.00 167 LEU A N 1
ATOM 1333 C CA . LEU A 1 167 ? 11.182 13.587 -8.711 1.00 77.00 167 LEU A CA 1
ATOM 1334 C C . LEU A 1 167 ? 12.681 13.361 -8.986 1.00 77.00 167 LEU A C 1
ATOM 1336 O O . LEU A 1 167 ? 13.522 13.785 -8.198 1.00 77.00 167 LEU A O 1
ATOM 1340 N N . SER A 1 168 ? 13.039 12.674 -10.075 1.00 70.94 168 SER A N 1
ATOM 1341 C CA . SER A 1 168 ? 14.446 12.502 -10.473 1.00 70.94 168 SER A CA 1
ATOM 1342 C C . SER A 1 168 ? 15.020 13.741 -11.147 1.00 70.94 168 SER A C 1
ATOM 1344 O O . SER A 1 168 ? 16.217 13.981 -11.033 1.00 70.94 168 SER A O 1
ATOM 1346 N N . GLU A 1 169 ? 14.193 14.480 -11.880 1.00 71.44 169 GLU A N 1
ATOM 1347 C CA . GLU A 1 169 ? 14.590 15.697 -12.590 1.00 71.44 169 GLU A CA 1
ATOM 1348 C C . GLU A 1 169 ? 14.769 16.852 -11.609 1.00 71.44 169 GLU A C 1
ATOM 1350 O O . GLU A 1 169 ? 15.803 17.513 -11.630 1.00 71.44 169 GLU A O 1
ATOM 1355 N N . TRP A 1 170 ? 13.852 16.989 -10.648 1.00 56.06 170 TRP A N 1
ATOM 1356 C CA . TRP A 1 170 ? 13.970 17.968 -9.565 1.00 56.06 170 TRP A CA 1
ATOM 1357 C C . TRP A 1 170 ? 15.266 17.805 -8.765 1.00 56.06 170 TRP A C 1
ATOM 1359 O O . TRP A 1 170 ? 15.946 18.785 -8.496 1.00 56.06 170 TRP A O 1
ATOM 1369 N N . GLY A 1 171 ? 15.679 16.573 -8.449 1.00 56.72 171 GLY A N 1
ATOM 1370 C CA . GLY A 1 171 ? 16.940 16.322 -7.739 1.00 56.72 171 GLY A CA 1
ATOM 1371 C C . GLY A 1 171 ? 18.216 16.621 -8.543 1.00 56.72 171 GLY A C 1
ATOM 1372 O O . GLY A 1 171 ? 19.304 16.591 -7.971 1.00 56.72 171 GLY A O 1
ATOM 1373 N N . LYS A 1 172 ? 18.108 16.875 -9.855 1.00 57.00 172 LYS A N 1
ATOM 1374 C CA . LYS A 1 172 ? 19.231 17.277 -10.718 1.00 57.00 172 LYS A CA 1
ATOM 1375 C C . LYS A 1 172 ? 19.326 18.789 -10.896 1.00 57.00 172 LYS A C 1
ATOM 1377 O O . LYS A 1 172 ? 20.427 19.273 -11.093 1.00 57.00 172 LYS A O 1
ATOM 1382 N N . SER A 1 173 ? 18.219 19.522 -10.795 1.00 50.53 173 SER A N 1
ATOM 1383 C CA . SER A 1 173 ? 18.198 20.990 -10.913 1.00 50.53 173 SER A CA 1
ATOM 1384 C C . SER A 1 173 ? 18.847 21.729 -9.733 1.00 50.53 173 SER A C 1
ATOM 1386 O O . SER A 1 173 ? 18.998 22.942 -9.796 1.00 50.53 173 SER A O 1
ATOM 1388 N N . PHE A 1 174 ? 19.231 21.011 -8.674 1.00 48.41 174 PHE A N 1
ATOM 1389 C CA . PHE A 1 174 ? 19.912 21.547 -7.487 1.00 48.41 174 PHE A CA 1
ATOM 1390 C C . PHE A 1 174 ? 21.324 20.961 -7.284 1.00 48.41 174 PHE A C 1
ATOM 1392 O O . PHE A 1 174 ? 21.846 20.989 -6.169 1.00 48.41 174 PHE A O 1
ATOM 1399 N N . LYS A 1 175 ? 21.924 20.389 -8.333 1.00 41.00 175 LYS A N 1
ATOM 1400 C CA . LYS A 1 175 ? 23.344 20.010 -8.377 1.00 41.00 175 LYS A CA 1
ATOM 1401 C C . LYS A 1 175 ? 24.064 20.847 -9.416 1.00 41.00 175 LYS A C 1
ATOM 1403 O O . LYS A 1 175 ? 25.240 21.160 -9.151 1.00 41.00 175 LYS A O 1
#

Radius of gyration: 15.27 Å; chains: 1; bounding box: 40×39×42 Å

Sequence (175 aa):
MEVIVTIDSRKTKSQRNPFDWTYGVAVKANDLEEELTVCFSGHQIQAKKTRIEEKWITMLAVAAARAVRQLKLGHVSRLKLYVCKDLTCNTEKKRATLIAAVAETLRMPHSSIDAELVTRKNSKSGLELAEQYNRAHRAARGKVYTYCSPQEVEKVLEIVHRRWTLLSEWGKSFK